Protein AF-A0AAN6GBG4-F1 (afdb_monomer_lite)

Organism: NCBI:txid155126

Secondary structure (DSSP, 8-state):
----------------------------HHHHTS-HHHHHHHHHHHH--PPPPPTTTTBTTB----PPPPPPPP-PPPHHHHHHHHHHHHH----PPP---S----------HHHHHHHHHHHTSPPP-----

InterPro domains:
  IPR019711 ATP synthase, F0 complex, subunit H [PF10775] (24-93)
  IPR019711 ATP synthase, F0 complex, subunit H [PTHR28207] (13-127)

Structure (mmCIF, N/CA/C/O backbone):
data_AF-A0AAN6GBG4-F1
#
_entry.id   AF-A0AAN6GBG4-F1
#
loop_
_atom_site.group_PDB
_atom_site.id
_atom_site.type_symbol
_atom_site.label_atom_id
_atom_site.label_alt_id
_atom_site.label_comp_id
_atom_site.label_asym_id
_atom_site.label_entity_id
_atom_site.label_seq_id
_atom_site.pdbx_PDB_ins_code
_atom_site.Cartn_x
_atom_site.Cartn_y
_atom_site.Cartn_z
_atom_site.occupancy
_atom_site.B_iso_or_equiv
_atom_site.auth_seq_id
_atom_site.auth_comp_id
_atom_site.auth_asym_id
_atom_site.auth_atom_id
_atom_site.pdbx_PDB_model_num
ATOM 1 N N . MET A 1 1 ? 49.342 12.529 -101.740 1.00 33.69 1 MET A N 1
ATOM 2 C CA . MET A 1 1 ? 49.576 11.796 -100.481 1.00 33.69 1 MET A CA 1
ATOM 3 C C . MET A 1 1 ? 50.101 12.805 -99.465 1.00 33.69 1 MET A C 1
ATOM 5 O O . MET A 1 1 ? 51.166 13.343 -99.708 1.00 33.69 1 MET A O 1
ATOM 9 N N . VAL A 1 2 ? 49.297 13.079 -98.422 1.00 36.81 2 VAL A N 1
ATOM 10 C CA . VAL A 1 2 ? 49.619 13.733 -97.124 1.00 36.81 2 VAL A CA 1
ATOM 11 C C . VAL A 1 2 ? 50.096 15.200 -97.212 1.00 36.81 2 VAL A C 1
ATOM 13 O O . VAL A 1 2 ? 51.216 15.470 -97.609 1.00 36.81 2 VAL A O 1
ATOM 16 N N . ALA A 1 3 ? 49.244 16.221 -97.073 1.00 35.25 3 ALA A N 1
ATOM 17 C CA . ALA A 1 3 ? 48.541 16.730 -95.881 1.00 35.25 3 ALA A CA 1
ATOM 18 C C . ALA A 1 3 ? 49.448 17.260 -94.746 1.00 35.25 3 ALA A C 1
ATOM 20 O O . ALA A 1 3 ? 50.205 16.511 -94.147 1.00 35.25 3 ALA A O 1
ATOM 21 N N . ALA A 1 4 ? 49.199 18.531 -94.402 1.00 41.94 4 ALA A N 1
ATOM 22 C CA . ALA A 1 4 ? 49.433 19.203 -93.120 1.00 41.94 4 ALA A CA 1
ATOM 23 C C . ALA A 1 4 ? 50.866 19.636 -92.744 1.00 41.94 4 ALA A C 1
ATOM 25 O O . ALA A 1 4 ? 51.718 18.832 -92.387 1.00 41.94 4 ALA A O 1
ATOM 26 N N . LEU A 1 5 ? 51.053 20.960 -92.661 1.00 47.47 5 LEU A N 1
ATOM 27 C CA . LEU A 1 5 ? 52.069 21.592 -91.820 1.00 47.47 5 LEU A CA 1
ATOM 28 C C . LEU A 1 5 ? 51.426 22.777 -91.065 1.00 47.47 5 LEU A C 1
ATOM 30 O O . LEU A 1 5 ? 51.111 23.807 -91.651 1.00 47.47 5 LEU A O 1
ATOM 34 N N . THR A 1 6 ? 51.104 22.515 -89.791 1.00 45.34 6 THR A N 1
ATOM 35 C CA . THR A 1 6 ? 51.320 23.318 -88.555 1.00 45.34 6 THR A CA 1
ATOM 36 C C . THR A 1 6 ? 51.715 24.802 -88.724 1.00 45.34 6 THR A C 1
ATOM 38 O O . THR A 1 6 ? 52.533 25.110 -89.573 1.00 45.34 6 THR A O 1
ATOM 41 N N . CYS A 1 7 ? 51.351 25.795 -87.907 1.00 32.94 7 CYS A N 1
ATOM 42 C CA . CYS A 1 7 ? 50.847 25.896 -86.536 1.00 32.94 7 CYS A CA 1
ATOM 43 C C . CYS A 1 7 ? 50.316 27.339 -86.338 1.00 32.94 7 CYS A C 1
ATOM 45 O O . CYS A 1 7 ? 50.692 28.247 -87.074 1.00 32.94 7 CYS A O 1
ATOM 47 N N . ALA A 1 8 ? 49.466 27.523 -85.328 1.00 49.41 8 ALA A N 1
ATOM 48 C CA . ALA A 1 8 ? 48.776 28.737 -84.885 1.00 49.41 8 ALA A CA 1
ATOM 49 C C . ALA A 1 8 ? 49.650 29.995 -84.680 1.00 49.41 8 ALA A C 1
ATOM 51 O O . ALA A 1 8 ? 50.850 29.875 -84.487 1.00 49.41 8 ALA A O 1
ATOM 52 N N . LEU A 1 9 ? 49.019 31.180 -84.570 1.00 43.03 9 LEU A N 1
ATOM 53 C CA . LEU A 1 9 ? 49.138 32.052 -83.383 1.00 43.03 9 LEU A CA 1
ATOM 54 C C . LEU A 1 9 ? 48.192 33.281 -83.438 1.00 43.03 9 LEU A C 1
ATOM 56 O O . LEU A 1 9 ? 48.121 33.966 -84.451 1.00 43.03 9 LEU A O 1
ATOM 60 N N . ARG A 1 10 ? 47.632 33.607 -82.255 1.00 41.94 10 ARG A N 1
ATOM 61 C CA . ARG A 1 10 ? 47.082 34.905 -81.779 1.00 41.94 10 ARG A CA 1
ATOM 62 C C . ARG A 1 10 ? 45.708 35.310 -82.340 1.00 41.94 10 ARG A C 1
ATOM 64 O O . ARG A 1 10 ? 45.534 35.468 -83.530 1.00 41.94 10 ARG A O 1
ATOM 71 N N . GLY A 1 11 ? 44.682 35.573 -81.542 1.00 47.03 11 GLY A N 1
ATOM 72 C CA . GLY A 1 11 ? 44.579 35.700 -80.097 1.00 47.03 11 GLY A CA 1
ATOM 73 C C . GLY A 1 11 ? 43.228 36.335 -79.769 1.00 47.03 11 GLY A C 1
ATOM 74 O O . GLY A 1 11 ? 42.803 37.268 -80.437 1.00 47.03 11 GLY A O 1
ATOM 75 N N . ALA A 1 12 ? 42.562 35.824 -78.742 1.00 50.81 12 ALA A N 1
ATOM 76 C CA . ALA A 1 12 ? 41.547 36.540 -77.981 1.00 50.81 12 ALA A CA 1
ATOM 77 C C . ALA A 1 12 ? 41.418 35.797 -76.653 1.00 50.81 12 ALA A C 1
ATOM 79 O O . ALA A 1 12 ? 40.693 34.809 -76.545 1.00 50.81 12 ALA A O 1
ATOM 80 N N . VAL A 1 13 ? 42.181 36.236 -75.650 1.00 56.22 13 VAL A N 1
ATOM 81 C CA . VAL A 1 13 ? 41.941 35.812 -74.272 1.00 56.22 13 VAL A CA 1
ATOM 82 C C . VAL A 1 13 ? 40.607 36.450 -73.881 1.00 56.22 13 VAL A C 1
ATOM 84 O O . VAL A 1 13 ? 40.504 37.645 -73.618 1.00 56.22 13 VAL A O 1
ATOM 87 N N . ARG A 1 14 ? 39.522 35.678 -73.957 1.00 50.94 14 ARG A N 1
ATOM 88 C CA . ARG A 1 14 ? 38.297 36.055 -73.262 1.00 50.94 14 ARG A CA 1
ATOM 89 C C . ARG A 1 14 ? 38.577 35.754 -71.801 1.00 50.94 14 ARG A C 1
ATOM 91 O O . ARG A 1 14 ? 38.647 34.591 -71.419 1.00 50.94 14 ARG A O 1
ATOM 98 N N . SER A 1 15 ? 38.798 36.801 -71.011 1.00 53.06 15 SER A N 1
ATOM 99 C CA . SER A 1 15 ? 38.723 36.703 -69.558 1.00 53.06 15 SER A CA 1
ATOM 100 C C . SER A 1 15 ? 37.282 36.337 -69.216 1.00 53.06 15 SER A C 1
ATOM 102 O O . SER A 1 15 ? 36.417 37.199 -69.067 1.00 53.06 15 SER A O 1
ATOM 104 N N . SER A 1 16 ? 36.983 35.040 -69.190 1.00 57.28 16 SER A N 1
ATOM 105 C CA . SER A 1 16 ? 35.824 34.545 -68.473 1.00 57.28 16 SER A CA 1
ATOM 106 C C . SER A 1 16 ? 36.151 34.750 -67.003 1.00 57.28 16 SER A C 1
ATOM 108 O O . SER A 1 16 ? 36.782 33.900 -66.373 1.00 57.28 16 SER A O 1
ATOM 110 N N . VAL A 1 17 ? 35.756 35.902 -66.460 1.00 58.25 17 VAL A N 1
ATOM 111 C CA . VAL A 1 17 ? 35.509 36.008 -65.027 1.00 58.25 17 VAL A CA 1
ATOM 112 C C . VAL A 1 17 ? 34.368 35.036 -64.770 1.00 58.25 17 VAL A C 1
ATOM 114 O O . VAL A 1 17 ? 33.193 35.378 -64.873 1.00 58.25 17 VAL A O 1
ATOM 117 N N . SER A 1 18 ? 34.723 33.778 -64.525 1.00 59.19 18 SER A N 1
ATOM 118 C CA . SER A 1 18 ? 33.856 32.841 -63.847 1.00 59.19 18 SER A CA 1
ATOM 119 C C . SER A 1 18 ? 33.606 33.501 -62.505 1.00 59.19 18 SER A C 1
ATOM 121 O O . SER A 1 18 ? 34.455 33.441 -61.616 1.00 59.19 18 SER A O 1
ATOM 123 N N . ALA A 1 19 ? 32.496 34.233 -62.388 1.00 60.69 19 ALA A N 1
ATOM 124 C CA . ALA A 1 19 ? 31.979 34.610 -61.093 1.00 60.69 19 ALA A CA 1
ATOM 125 C C . ALA A 1 19 ? 31.866 33.285 -60.350 1.00 60.69 19 ALA A C 1
ATOM 127 O O . ALA A 1 19 ? 31.036 32.445 -60.696 1.00 60.69 19 ALA A O 1
ATOM 128 N N . SER A 1 20 ? 32.799 33.049 -59.428 1.00 62.69 20 SER A N 1
ATOM 129 C CA . SER A 1 20 ? 32.723 31.958 -58.479 1.00 62.69 20 SER A CA 1
ATOM 130 C C . SER A 1 20 ? 31.409 32.192 -57.759 1.00 62.69 20 SER A C 1
ATOM 132 O O . SER A 1 20 ? 31.344 32.992 -56.824 1.00 62.69 20 SER A O 1
ATOM 134 N N . VAL A 1 21 ? 30.337 31.563 -58.240 1.00 64.25 21 VAL A N 1
ATOM 135 C CA . VAL A 1 21 ? 29.120 31.418 -57.467 1.00 64.25 21 VAL A CA 1
ATOM 136 C C . VAL A 1 21 ? 29.599 30.628 -56.270 1.00 64.25 21 VAL A C 1
ATOM 138 O O . VAL A 1 21 ? 29.856 29.432 -56.372 1.00 64.25 21 VAL A O 1
ATOM 141 N N . VAL A 1 22 ? 29.843 31.334 -55.166 1.00 65.88 22 VAL A N 1
ATOM 142 C CA . VAL A 1 22 ? 30.126 30.721 -53.879 1.00 65.88 22 VAL A CA 1
ATOM 143 C C . VAL A 1 22 ? 28.851 29.967 -53.547 1.00 65.88 22 VAL A C 1
ATOM 145 O O . VAL A 1 22 ? 27.908 30.518 -52.979 1.00 65.88 22 VAL A O 1
ATOM 148 N N . SER A 1 23 ? 28.783 28.716 -53.992 1.00 65.25 23 SER A N 1
ATOM 149 C CA . SER A 1 23 ? 27.791 27.761 -53.556 1.00 65.25 23 SER A CA 1
ATOM 150 C C . SER A 1 23 ? 28.033 27.623 -52.065 1.00 65.25 23 SER A C 1
ATOM 152 O O . SER A 1 23 ? 28.966 26.945 -51.636 1.00 65.25 23 SER A O 1
ATOM 154 N N . ARG A 1 24 ? 27.256 28.361 -51.269 1.00 66.88 24 ARG A N 1
ATOM 155 C CA . ARG A 1 24 ? 27.227 28.186 -49.823 1.00 66.88 24 ARG A CA 1
ATOM 156 C C . ARG A 1 24 ? 26.853 26.729 -49.608 1.00 66.88 24 ARG A C 1
ATOM 158 O O . ARG A 1 24 ? 25.705 26.357 -49.837 1.00 66.88 24 ARG A O 1
ATOM 165 N N . SER A 1 25 ? 27.830 25.902 -49.247 1.00 66.06 25 SER A N 1
ATOM 166 C CA . SER A 1 25 ? 27.561 24.536 -48.829 1.00 66.06 25 SER A CA 1
ATOM 167 C C . SER A 1 25 ? 26.637 24.651 -47.628 1.00 66.06 25 SER A C 1
ATOM 169 O O . SER A 1 25 ? 27.047 25.135 -46.573 1.00 66.06 25 SER A O 1
ATOM 171 N N . LEU A 1 26 ? 25.364 24.297 -47.800 1.00 67.25 26 LEU A N 1
ATOM 172 C CA . LEU A 1 26 ? 24.467 24.150 -46.665 1.00 67.25 26 LEU A CA 1
ATOM 173 C C . LEU A 1 26 ? 25.130 23.116 -45.756 1.00 67.25 26 LEU A C 1
ATOM 175 O O . LEU A 1 26 ? 25.514 22.044 -46.221 1.00 67.25 26 LEU A O 1
ATOM 179 N N . SER A 1 27 ? 25.367 23.485 -44.500 1.00 62.84 27 SER A N 1
ATOM 180 C CA . SER A 1 27 ? 26.085 22.648 -43.542 1.00 62.84 27 SER A CA 1
ATOM 181 C C . SER A 1 27 ? 25.199 21.458 -43.164 1.00 62.84 27 SER A C 1
ATOM 183 O O . SER A 1 27 ? 24.501 21.465 -42.156 1.00 62.84 27 SER A O 1
ATOM 185 N N . THR A 1 28 ? 25.158 20.445 -44.027 1.00 59.28 28 THR A N 1
ATOM 186 C CA . THR A 1 28 ? 24.409 19.196 -43.830 1.00 59.28 28 THR A CA 1
ATOM 187 C C . THR A 1 28 ? 25.209 18.172 -43.023 1.00 59.28 28 THR A C 1
ATOM 189 O O . THR A 1 28 ? 24.726 17.065 -42.782 1.00 59.28 28 THR A O 1
ATOM 192 N N . SER A 1 29 ? 26.408 18.534 -42.540 1.00 60.66 29 SER A N 1
ATOM 193 C CA . SER A 1 29 ? 27.276 17.633 -41.769 1.00 60.66 29 SER A CA 1
ATOM 194 C C . SER A 1 29 ? 26.612 17.130 -40.484 1.00 60.66 29 SER A C 1
ATOM 196 O O . SER A 1 29 ? 26.865 16.005 -40.067 1.00 60.66 29 SER A O 1
ATOM 198 N N . ALA A 1 30 ? 25.691 17.906 -39.901 1.00 59.56 30 ALA A N 1
ATOM 199 C CA . ALA A 1 30 ? 24.938 17.499 -38.716 1.00 59.56 30 ALA A CA 1
ATOM 200 C C . ALA A 1 30 ? 24.040 16.269 -38.955 1.00 59.56 30 ALA A C 1
ATOM 202 O O . ALA A 1 30 ? 23.740 15.547 -38.009 1.00 59.56 30 ALA A O 1
ATOM 203 N N . VAL A 1 31 ? 23.618 16.018 -40.202 1.00 62.31 31 VAL A N 1
ATOM 204 C CA . VAL A 1 31 ? 22.866 14.808 -40.578 1.00 62.31 31 VAL A CA 1
ATOM 205 C C . VAL A 1 31 ? 23.811 13.701 -41.055 1.00 62.31 31 VAL A C 1
ATOM 207 O O . VAL A 1 31 ? 23.552 12.535 -40.779 1.00 62.31 31 VAL A O 1
ATOM 210 N N . ALA A 1 32 ? 24.924 14.046 -41.712 1.00 63.19 32 ALA A N 1
ATOM 211 C CA . ALA A 1 32 ? 25.886 13.072 -42.240 1.00 63.19 32 ALA A CA 1
ATOM 212 C C . ALA A 1 32 ? 26.794 12.427 -41.170 1.00 63.19 32 ALA A C 1
ATOM 214 O O . ALA A 1 32 ? 27.247 11.306 -41.364 1.00 63.19 32 ALA A O 1
ATOM 215 N N . ASN A 1 33 ? 27.043 13.104 -40.042 1.00 64.88 33 ASN A N 1
ATOM 216 C CA . ASN A 1 33 ? 27.917 12.620 -38.961 1.00 64.88 33 ASN A CA 1
ATOM 217 C C . ASN A 1 33 ? 27.182 11.815 -37.876 1.00 64.88 33 ASN A C 1
ATOM 219 O O . ASN A 1 33 ? 27.741 11.563 -36.809 1.00 64.88 33 ASN A O 1
ATOM 223 N N . LYS A 1 34 ? 25.914 11.461 -38.097 1.00 75.06 34 LYS A N 1
ATOM 224 C CA . LYS A 1 34 ? 25.166 10.638 -37.148 1.00 75.06 34 LYS A CA 1
ATOM 225 C C . LYS A 1 34 ? 25.514 9.172 -37.359 1.00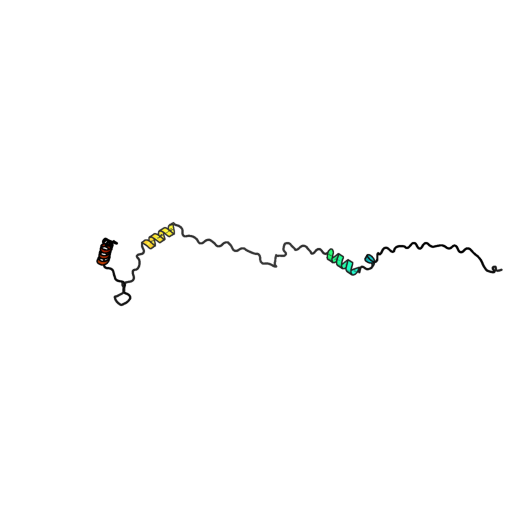 75.06 34 LYS A C 1
ATOM 227 O O . LYS A 1 34 ? 25.359 8.655 -38.463 1.00 75.06 34 LYS A O 1
ATOM 232 N N . ASP A 1 35 ? 25.950 8.508 -36.295 1.00 88.06 35 ASP A N 1
ATOM 233 C CA . ASP A 1 35 ? 26.131 7.061 -36.294 1.00 88.06 35 ASP A CA 1
ATOM 234 C C . ASP A 1 35 ? 24.766 6.381 -36.497 1.00 88.06 35 ASP A C 1
ATOM 236 O O . ASP A 1 35 ? 23.852 6.492 -35.674 1.00 88.06 35 ASP A O 1
ATOM 240 N N . PHE A 1 36 ? 24.620 5.694 -37.630 1.00 88.56 36 PHE A N 1
ATOM 241 C CA . PHE A 1 36 ? 23.380 5.027 -38.015 1.00 88.56 36 PHE A CA 1
ATOM 242 C C . PHE A 1 36 ? 22.968 3.942 -37.012 1.00 88.56 36 PHE A C 1
ATOM 244 O O . PHE A 1 36 ? 21.776 3.774 -36.752 1.00 88.56 36 PHE A O 1
ATOM 251 N N . VAL A 1 37 ? 23.935 3.238 -36.413 1.00 92.75 37 VAL A N 1
ATOM 252 C CA . VAL A 1 37 ? 23.665 2.187 -35.422 1.00 92.75 37 VAL A CA 1
ATOM 253 C C . VAL A 1 37 ? 23.094 2.808 -34.152 1.00 92.75 37 VAL 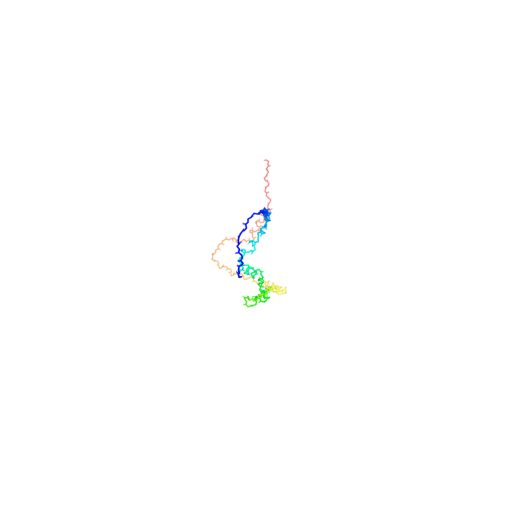A C 1
ATOM 255 O O . VAL A 1 37 ? 22.102 2.321 -33.608 1.00 92.75 37 VAL A O 1
ATOM 258 N N . GLN A 1 38 ? 23.667 3.932 -33.718 1.00 92.81 38 GLN A N 1
ATOM 259 C CA . GLN A 1 38 ? 23.188 4.671 -32.555 1.00 92.81 38 GLN A CA 1
ATOM 260 C C . GLN A 1 38 ? 21.765 5.205 -32.765 1.00 92.81 38 GLN A C 1
ATOM 262 O O . GLN A 1 38 ? 20.920 5.090 -31.879 1.00 92.81 38 GLN A O 1
ATOM 267 N N . GLU A 1 39 ? 21.476 5.775 -33.934 1.00 91.56 39 GLU A N 1
ATOM 268 C CA . GLU A 1 39 ? 20.145 6.303 -34.251 1.00 91.56 39 GLU A CA 1
ATOM 269 C C . GLU A 1 39 ? 19.090 5.192 -34.363 1.00 91.56 39 GLU A C 1
ATOM 271 O O . GLU A 1 39 ? 17.964 5.366 -33.890 1.00 91.56 39 GLU A O 1
ATOM 276 N N . LEU A 1 40 ? 19.443 4.036 -34.934 1.00 93.94 40 LEU A N 1
ATOM 277 C CA . LEU A 1 40 ? 18.568 2.862 -34.986 1.00 93.94 40 LEU A CA 1
ATOM 278 C C . LEU A 1 40 ? 18.265 2.341 -33.575 1.00 93.94 40 LEU A C 1
ATOM 280 O O . LEU A 1 40 ? 17.097 2.185 -33.226 1.00 93.94 40 LEU A O 1
ATOM 284 N N . TYR A 1 41 ? 19.289 2.195 -32.732 1.00 95.12 41 TYR A N 1
ATOM 285 C CA . TYR A 1 41 ? 19.131 1.786 -31.336 1.00 95.12 41 TYR A CA 1
ATOM 286 C C . TYR A 1 41 ? 18.239 2.750 -30.542 1.00 95.12 41 TYR A C 1
ATOM 288 O O . TYR A 1 41 ? 17.294 2.337 -29.870 1.00 95.12 41 TYR A O 1
ATOM 296 N N . LEU A 1 42 ? 18.481 4.060 -30.650 1.00 94.44 42 LEU A N 1
ATOM 297 C CA . LEU A 1 42 ? 17.666 5.065 -29.964 1.00 94.44 42 LEU A CA 1
ATOM 298 C C . LEU A 1 42 ? 16.219 5.084 -30.466 1.00 94.44 42 LEU A C 1
ATOM 300 O O . LEU A 1 42 ? 15.310 5.358 -29.681 1.00 94.44 42 LEU A O 1
ATOM 304 N N . ARG A 1 43 ? 15.985 4.808 -31.753 1.00 94.06 43 ARG A N 1
ATOM 305 C CA . ARG A 1 43 ? 14.632 4.659 -32.305 1.00 94.06 43 ARG A CA 1
ATOM 306 C C . ARG A 1 43 ? 13.929 3.440 -31.731 1.00 94.06 43 ARG A C 1
ATOM 308 O O . ARG A 1 43 ? 12.782 3.575 -31.318 1.00 94.06 43 ARG A O 1
ATOM 315 N N . GLU A 1 44 ? 14.606 2.299 -31.663 1.00 93.38 44 GLU A N 1
ATOM 316 C CA . GLU A 1 44 ? 14.047 1.074 -31.090 1.00 93.38 44 GLU A CA 1
ATOM 317 C C . GLU A 1 44 ? 13.711 1.261 -29.610 1.00 93.38 44 GLU A C 1
ATOM 319 O O . GLU A 1 44 ? 12.568 1.025 -29.223 1.00 93.38 44 GLU A O 1
ATOM 324 N N . LEU A 1 45 ? 14.631 1.817 -28.813 1.00 93.62 45 LEU A N 1
ATOM 325 C CA . LEU A 1 45 ? 14.389 2.128 -27.401 1.00 93.62 45 LEU A CA 1
ATOM 326 C C . LEU A 1 45 ? 13.199 3.070 -27.189 1.00 93.62 45 LEU A C 1
ATOM 328 O O . LEU A 1 45 ? 12.378 2.839 -26.306 1.00 93.62 45 LEU A O 1
ATOM 332 N N . LYS A 1 46 ? 13.097 4.141 -27.985 1.00 93.56 46 LYS A N 1
ATOM 333 C CA . LYS A 1 46 ? 11.985 5.102 -27.882 1.00 93.56 46 LYS A CA 1
ATOM 334 C C . LYS A 1 46 ? 10.661 4.506 -28.356 1.00 93.56 46 LYS A C 1
ATOM 336 O O . LYS A 1 46 ? 9.612 4.882 -27.843 1.00 93.56 46 LYS A O 1
ATOM 341 N N . SER A 1 47 ? 10.705 3.609 -29.339 1.00 93.75 47 SER A N 1
ATOM 342 C CA . SER A 1 47 ? 9.528 2.892 -29.839 1.00 93.75 47 SER A CA 1
ATOM 343 C C . SER A 1 47 ? 9.101 1.739 -28.932 1.00 93.75 47 SER A C 1
ATOM 345 O O . SER A 1 47 ? 7.975 1.256 -29.048 1.00 93.75 47 SER A O 1
ATOM 347 N N . TYR A 1 48 ? 9.982 1.298 -28.030 1.00 93.81 48 TYR A N 1
ATOM 348 C CA . TYR A 1 48 ? 9.706 0.174 -27.160 1.00 93.81 48 TYR A CA 1
ATOM 349 C C . TYR A 1 48 ? 8.611 0.537 -26.161 1.00 93.81 48 TYR A C 1
ATOM 351 O O . TYR A 1 48 ? 8.805 1.288 -25.202 1.00 93.81 48 TYR A O 1
ATOM 359 N N . LYS A 1 49 ? 7.433 -0.044 -26.372 1.00 90.19 49 LYS A N 1
ATOM 360 C CA . LYS A 1 49 ? 6.357 -0.035 -25.395 1.00 90.19 49 LYS A CA 1
ATOM 361 C C . LYS A 1 49 ? 6.435 -1.333 -24.606 1.00 90.19 49 LYS A C 1
ATOM 363 O O . LYS A 1 49 ? 6.223 -2.406 -25.165 1.00 90.19 49 LYS A O 1
ATOM 368 N N . ALA A 1 50 ? 6.727 -1.228 -23.310 1.00 86.06 50 ALA A N 1
ATOM 369 C CA . ALA A 1 50 ? 6.680 -2.386 -22.427 1.00 86.06 50 ALA A CA 1
ATOM 370 C C . ALA A 1 50 ? 5.298 -3.063 -22.524 1.00 86.06 50 ALA A C 1
ATOM 372 O O . ALA A 1 50 ? 4.286 -2.348 -22.582 1.00 86.06 50 ALA A O 1
ATOM 373 N N . PRO A 1 51 ? 5.242 -4.408 -22.542 1.00 82.75 51 PRO A N 1
ATOM 374 C CA . PRO A 1 51 ? 3.975 -5.122 -22.566 1.00 82.75 51 PRO A CA 1
ATOM 375 C C . PRO A 1 51 ? 3.130 -4.693 -21.367 1.00 82.75 51 PRO A C 1
ATOM 377 O O . PRO A 1 51 ? 3.651 -4.476 -20.267 1.00 82.75 51 PRO A O 1
ATOM 380 N N . ALA A 1 52 ? 1.825 -4.527 -21.591 1.00 82.12 52 ALA A N 1
ATOM 381 C CA . ALA A 1 52 ? 0.905 -4.177 -20.521 1.00 82.12 52 ALA A CA 1
ATOM 382 C C . ALA A 1 52 ? 1.034 -5.212 -19.398 1.00 82.12 52 ALA A C 1
ATOM 384 O O . ALA A 1 52 ? 1.033 -6.418 -19.657 1.00 82.12 52 ALA A O 1
ATOM 385 N N . LYS A 1 53 ? 1.167 -4.741 -18.152 1.00 79.81 53 LYS A N 1
ATOM 386 C CA . LYS A 1 53 ? 1.114 -5.637 -16.996 1.00 79.81 53 LYS A CA 1
ATOM 387 C C . LYS A 1 53 ? -0.208 -6.395 -17.066 1.00 79.81 53 LYS A C 1
ATOM 389 O O . LYS A 1 53 ? -1.263 -5.767 -17.132 1.00 79.81 53 LYS A O 1
ATOM 394 N N . ALA A 1 54 ? -0.128 -7.723 -17.071 1.00 82.88 54 ALA A N 1
ATOM 395 C CA . ALA A 1 54 ? -1.308 -8.565 -16.973 1.00 82.88 54 ALA A CA 1
ATOM 396 C C . ALA A 1 54 ? -2.094 -8.158 -15.720 1.00 82.88 54 ALA A C 1
ATOM 398 O O . ALA A 1 54 ? -1.492 -7.943 -14.664 1.00 82.88 54 ALA A O 1
ATOM 399 N N . ALA A 1 55 ? -3.418 -8.035 -15.845 1.00 74.81 55 ALA A N 1
ATOM 400 C CA . ALA A 1 55 ? -4.287 -7.682 -14.722 1.00 74.81 55 ALA A CA 1
ATOM 401 C C . ALA A 1 55 ? -4.064 -8.631 -13.529 1.00 74.81 55 ALA A C 1
ATOM 403 O O . ALA A 1 55 ? -4.042 -8.195 -12.381 1.00 74.81 55 ALA A O 1
ATOM 404 N N . ASP A 1 56 ? -3.734 -9.888 -13.827 1.00 76.44 56 ASP A N 1
ATOM 405 C CA . ASP A 1 56 ? -3.524 -10.966 -12.864 1.00 76.44 56 ASP A CA 1
ATOM 406 C C . ASP A 1 56 ? -2.062 -11.134 -12.422 1.00 76.44 56 ASP A C 1
ATOM 408 O O . ASP A 1 56 ? -1.696 -12.167 -11.873 1.00 76.44 56 ASP A O 1
ATOM 412 N N . ALA A 1 57 ? -1.192 -10.133 -12.613 1.00 77.06 57 ALA A N 1
ATOM 413 C CA . ALA A 1 57 ? 0.219 -10.218 -12.198 1.00 77.06 57 ALA A CA 1
ATOM 414 C C . ALA A 1 57 ? 0.421 -10.474 -10.684 1.00 77.06 57 ALA A C 1
ATOM 416 O O . ALA A 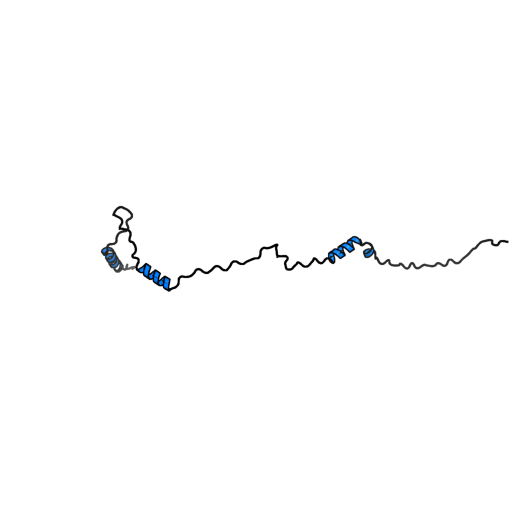1 57 ? 1.525 -10.793 -10.249 1.00 77.06 57 ALA A O 1
ATOM 417 N N . HIS A 1 58 ? -0.634 -10.316 -9.884 1.00 75.75 58 HIS A N 1
ATOM 418 C CA . HIS A 1 58 ? -0.666 -10.579 -8.449 1.00 75.75 58 HIS A CA 1
ATOM 419 C C . HIS A 1 58 ? -1.044 -12.034 -8.105 1.00 75.75 58 HIS A C 1
ATOM 421 O O . HIS A 1 58 ? -0.705 -12.509 -7.019 1.00 75.75 58 HIS A O 1
ATOM 427 N N . VAL A 1 59 ? -1.683 -12.760 -9.029 1.00 77.50 59 VAL A N 1
ATOM 428 C CA . VAL A 1 59 ? -2.129 -14.143 -8.829 1.00 77.50 59 VAL A CA 1
ATOM 429 C C . VAL A 1 59 ? -0.907 -15.064 -8.797 1.00 77.50 59 VAL A C 1
ATOM 431 O O . VAL A 1 59 ? -0.143 -15.160 -9.754 1.00 77.50 59 VAL A O 1
ATOM 434 N N . GLY A 1 60 ? -0.682 -15.720 -7.658 1.00 76.56 60 GLY A N 1
ATOM 435 C CA . GLY A 1 60 ? 0.431 -16.653 -7.448 1.00 76.56 60 GLY A CA 1
ATOM 436 C C . GLY A 1 60 ? 1.687 -16.038 -6.821 1.00 76.56 60 GLY A C 1
ATOM 437 O O . GLY A 1 60 ? 2.420 -16.764 -6.148 1.00 76.56 60 GLY A O 1
ATOM 438 N N . GLN A 1 61 ? 1.902 -14.723 -6.948 1.00 81.81 61 GLN A N 1
ATOM 439 C CA . GLN A 1 61 ? 2.995 -14.024 -6.250 1.00 81.81 61 GLN A CA 1
ATOM 440 C C . GLN A 1 61 ? 2.617 -13.605 -4.828 1.00 81.81 61 GLN A C 1
ATOM 442 O O . GLN A 1 61 ? 3.460 -13.638 -3.933 1.00 81.81 61 GLN A O 1
ATOM 447 N N . VAL A 1 62 ? 1.353 -13.236 -4.609 1.00 87.19 62 VAL A N 1
ATOM 448 C CA . VAL A 1 62 ? 0.842 -12.801 -3.304 1.00 87.19 62 VAL A CA 1
ATOM 449 C C . VAL A 1 62 ? -0.250 -13.771 -2.849 1.00 87.19 62 VAL A C 1
ATOM 451 O O . VAL A 1 62 ? -0.935 -14.385 -3.665 1.00 87.19 62 VAL A O 1
ATOM 454 N N . ARG A 1 63 ? -0.356 -13.999 -1.537 1.00 85.38 63 ARG A N 1
ATOM 455 C CA . ARG A 1 63 ? -1.472 -14.751 -0.947 1.00 85.38 63 ARG A CA 1
ATOM 456 C C . ARG A 1 63 ? -2.708 -13.857 -0.889 1.00 85.38 63 ARG A 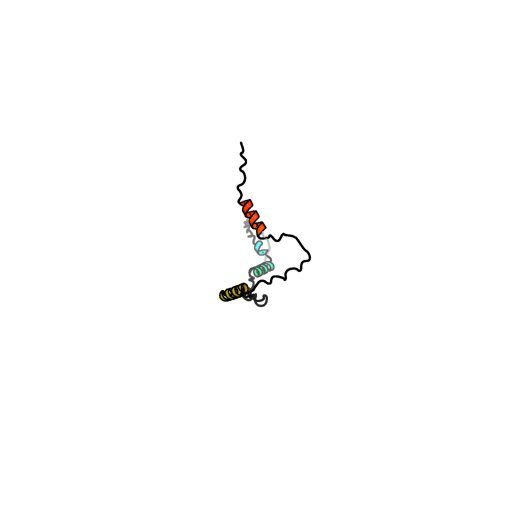C 1
ATOM 458 O O . ARG A 1 63 ? -2.581 -12.678 -0.567 1.00 85.38 63 ARG A O 1
ATOM 465 N N . ASP A 1 64 ? -3.877 -14.428 -1.152 1.00 86.25 64 ASP A N 1
ATOM 466 C CA . ASP A 1 64 ? -5.134 -13.687 -1.088 1.00 86.25 64 ASP A CA 1
ATOM 467 C C . ASP A 1 64 ? -5.380 -13.172 0.331 1.00 86.25 64 ASP A C 1
ATOM 469 O O . ASP A 1 64 ? -5.289 -13.909 1.319 1.00 86.25 64 ASP A O 1
ATOM 473 N N . PHE A 1 65 ? -5.648 -11.872 0.439 1.00 86.38 65 PHE A N 1
ATOM 474 C CA . PHE A 1 65 ? -5.888 -11.243 1.726 1.00 86.38 65 PHE A CA 1
ATOM 475 C C . PHE A 1 65 ? -7.333 -11.486 2.160 1.00 86.38 65 PHE A C 1
ATOM 477 O O . PHE A 1 65 ? -8.269 -10.900 1.616 1.00 86.38 65 PHE A O 1
ATOM 484 N N . HIS A 1 66 ? -7.506 -12.314 3.186 1.00 87.62 66 HIS A N 1
ATOM 485 C CA . HIS A 1 66 ? -8.775 -12.460 3.885 1.00 87.62 66 HIS A CA 1
ATOM 486 C C . HIS A 1 66 ? -8.739 -11.637 5.168 1.00 87.62 66 HIS A C 1
ATOM 488 O O . HIS A 1 66 ? -7.977 -11.935 6.089 1.00 87.62 66 HIS A O 1
ATOM 494 N N . ALA A 1 67 ? -9.576 -10.601 5.232 1.00 87.19 67 ALA A N 1
ATOM 495 C CA . ALA A 1 67 ? -9.794 -9.889 6.480 1.00 87.19 67 ALA A CA 1
ATOM 496 C C . ALA A 1 67 ? -10.402 -10.866 7.506 1.00 87.19 67 ALA A C 1
ATOM 498 O O . ALA A 1 67 ? -11.380 -11.549 7.179 1.00 87.19 67 ALA A O 1
ATOM 499 N N . PRO A 1 68 ? -9.846 -10.967 8.727 1.00 88.44 68 PRO A N 1
ATOM 500 C CA . PRO A 1 68 ? -10.431 -11.806 9.760 1.00 88.44 68 PRO A CA 1
ATOM 501 C C . PRO A 1 68 ? -11.840 -11.305 10.086 1.00 88.44 68 PRO A C 1
ATOM 503 O O . PRO A 1 68 ? -12.096 -10.099 10.110 1.00 88.44 68 PRO A O 1
ATOM 506 N N . SER A 1 69 ? -12.765 -12.235 10.330 1.00 83.81 69 SER A N 1
ATOM 507 C CA . SER A 1 69 ? -14.130 -11.892 10.729 1.00 83.81 69 SER A CA 1
ATOM 508 C C . SER A 1 69 ? -14.104 -11.007 11.973 1.00 83.81 69 SER A C 1
ATOM 510 O O . SER A 1 69 ? -13.352 -11.289 12.910 1.00 83.81 69 SER A O 1
ATOM 512 N N . ALA A 1 70 ? -14.942 -9.968 11.992 1.00 82.56 70 ALA A N 1
ATOM 513 C CA . ALA A 1 70 ? -15.048 -9.075 13.137 1.00 82.56 70 ALA A CA 1
ATOM 514 C C . ALA A 1 70 ? -15.288 -9.881 14.431 1.00 82.56 70 ALA A C 1
ATOM 516 O O . ALA A 1 70 ? -16.100 -10.815 14.423 1.00 82.56 70 ALA A O 1
ATOM 517 N N . PRO A 1 71 ? -14.585 -9.558 15.532 1.00 84.44 71 PRO A N 1
ATOM 518 C CA . PRO A 1 71 ? -14.714 -10.296 16.778 1.00 84.44 71 PRO A CA 1
ATOM 519 C C . PRO A 1 71 ? -16.155 -10.216 17.276 1.00 84.44 71 PRO A C 1
ATOM 521 O O . PRO A 1 71 ? -16.776 -9.149 17.274 1.00 84.44 71 PRO A O 1
ATOM 524 N N . LYS A 1 72 ? -16.705 -11.356 17.703 1.00 80.81 72 LYS A N 1
ATOM 525 C CA . LYS A 1 72 ? -18.046 -11.379 18.279 1.00 80.81 72 LYS A CA 1
ATOM 526 C C . LYS A 1 72 ? -18.019 -10.610 19.597 1.00 80.81 72 LYS A C 1
ATOM 528 O O . LYS A 1 72 ? -17.216 -10.921 20.474 1.00 80.81 72 LYS A O 1
ATOM 533 N N . ALA A 1 73 ? -18.889 -9.608 19.712 1.00 78.75 73 ALA A N 1
ATOM 534 C CA . ALA A 1 73 ? -19.052 -8.861 20.949 1.00 78.75 73 ALA A CA 1
ATOM 535 C C . ALA A 1 73 ? -19.375 -9.833 22.099 1.00 78.75 73 ALA A C 1
ATOM 537 O O . ALA A 1 73 ? -20.154 -10.774 21.888 1.00 78.75 73 ALA A O 1
ATOM 538 N N . PRO A 1 74 ? -18.782 -9.637 23.288 1.00 79.31 74 PRO A N 1
ATOM 539 C CA . PRO A 1 74 ? -19.092 -10.463 24.443 1.00 79.31 74 PRO A CA 1
ATOM 540 C C . PRO A 1 74 ? -20.593 -10.381 24.734 1.00 79.31 74 PRO A C 1
ATOM 542 O O . PRO A 1 74 ? -21.197 -9.309 24.671 1.00 79.31 74 PRO A O 1
ATOM 545 N N . VAL A 1 75 ? -21.202 -11.534 25.005 1.00 78.50 75 VAL A N 1
ATOM 546 C CA . VAL A 1 75 ? -22.622 -11.617 25.346 1.00 78.50 75 VAL A CA 1
ATOM 547 C C . VAL A 1 75 ? -22.796 -10.973 26.717 1.00 78.50 75 VAL A C 1
ATOM 549 O O . VAL A 1 75 ? -22.357 -11.528 27.721 1.00 78.50 75 VAL A O 1
ATOM 552 N N . ALA A 1 76 ? -23.400 -9.786 26.754 1.00 75.75 76 ALA A N 1
ATOM 553 C CA . ALA A 1 76 ? -23.849 -9.200 28.007 1.00 75.75 76 ALA A CA 1
ATOM 554 C C . ALA A 1 76 ? -24.928 -10.115 28.620 1.00 75.75 76 ALA A C 1
ATOM 556 O O . ALA A 1 76 ? -25.791 -10.599 27.877 1.00 75.75 76 ALA A O 1
ATOM 557 N N . PRO A 1 77 ? -24.888 -10.387 29.936 1.00 79.44 77 PRO A N 1
ATOM 558 C CA . PRO A 1 77 ? -25.888 -11.231 30.578 1.00 79.44 77 PRO A CA 1
ATOM 559 C C . PRO A 1 77 ? -27.282 -10.615 30.420 1.00 79.44 77 PRO A C 1
ATOM 561 O O . PRO A 1 77 ? -27.467 -9.405 30.566 1.00 79.44 77 PRO A O 1
ATOM 564 N N . ALA A 1 78 ? -28.268 -11.455 30.102 1.00 80.56 78 ALA A N 1
ATOM 565 C CA . ALA A 1 78 ? -29.660 -11.034 30.013 1.00 80.56 78 ALA A CA 1
ATOM 566 C C . ALA A 1 78 ? -30.157 -10.554 31.386 1.00 80.56 78 ALA A C 1
ATOM 568 O O . ALA A 1 78 ? -29.776 -11.099 32.421 1.00 80.56 78 ALA A O 1
ATOM 569 N N . SER A 1 79 ? -31.048 -9.562 31.405 1.00 78.56 79 SER A N 1
ATOM 570 C CA . SER A 1 79 ? -31.517 -8.927 32.646 1.00 78.56 79 SER A CA 1
ATOM 571 C C . SER A 1 79 ? -32.156 -9.907 33.641 1.00 78.56 79 SER A C 1
ATOM 573 O O . SER A 1 79 ? -32.064 -9.684 34.841 1.00 78.56 79 SER A O 1
ATOM 575 N N . ALA A 1 80 ? -32.742 -11.009 33.160 1.00 78.06 80 ALA A N 1
ATOM 576 C CA . ALA A 1 80 ? -33.323 -12.053 34.007 1.00 78.06 80 ALA A CA 1
ATOM 577 C C . ALA A 1 80 ? -32.267 -12.873 34.777 1.00 78.06 80 ALA A C 1
ATOM 579 O O . ALA A 1 80 ? -32.471 -13.191 35.947 1.00 78.06 80 ALA A O 1
ATOM 580 N N . GLU 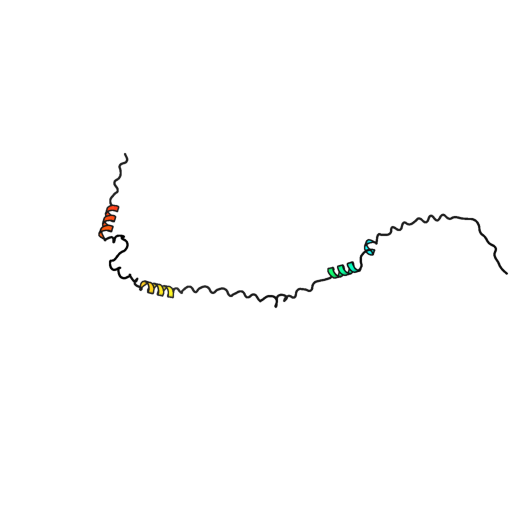A 1 81 ? -31.121 -13.164 34.152 1.00 84.06 81 GLU A N 1
ATOM 581 C CA . GLU A 1 81 ? -30.012 -13.885 34.795 1.00 84.06 81 GLU A CA 1
ATOM 582 C C . GLU A 1 81 ? -29.381 -13.038 35.904 1.00 84.06 81 GLU A C 1
ATOM 584 O O . GLU A 1 81 ? -29.054 -13.545 36.974 1.00 84.06 81 GLU A O 1
ATOM 589 N N . LEU A 1 82 ? -29.282 -11.722 35.685 1.00 88.12 82 LEU A N 1
ATOM 590 C CA . LEU A 1 82 ? -28.795 -10.790 36.701 1.00 88.12 82 LEU A CA 1
ATOM 591 C C . LEU A 1 82 ? -29.719 -10.733 37.919 1.00 88.12 82 LEU A C 1
ATOM 593 O O . LEU A 1 82 ? -29.229 -10.741 39.045 1.00 88.12 82 LEU A O 1
ATOM 597 N N . SER A 1 83 ? -31.040 -10.722 37.719 1.00 87.38 83 SER A N 1
ATOM 598 C CA . SER A 1 83 ? -31.995 -10.762 38.834 1.00 87.38 83 SER A CA 1
ATOM 599 C C . SER A 1 83 ? -31.832 -12.031 39.671 1.00 87.38 83 SER A C 1
ATOM 601 O O . SER A 1 83 ? -31.714 -11.943 40.889 1.00 87.38 83 SER A O 1
ATOM 603 N N . SER A 1 84 ? -31.719 -13.196 39.025 1.00 87.12 84 SER A N 1
ATOM 604 C CA . SER A 1 84 ? -31.509 -14.461 39.738 1.00 87.12 84 SER A CA 1
ATOM 605 C C . SER A 1 84 ? -30.184 -14.494 40.508 1.00 87.12 84 SER A C 1
ATOM 607 O O . SER A 1 84 ? -30.126 -15.071 41.593 1.00 87.12 84 SER A O 1
ATOM 609 N N . GLN A 1 85 ? -29.120 -13.900 39.961 1.00 88.69 85 GLN A N 1
ATOM 610 C CA . GLN A 1 85 ? -27.818 -13.819 40.630 1.00 88.69 85 GLN A CA 1
ATOM 611 C C . GLN A 1 85 ? -27.850 -12.874 41.837 1.00 88.69 85 GLN A C 1
ATOM 613 O O . GLN A 1 85 ? -27.251 -13.188 42.863 1.00 88.69 85 GLN A O 1
ATOM 618 N N . LEU A 1 86 ? -28.585 -11.758 41.757 1.00 89.88 86 LEU A N 1
ATOM 619 C CA . LEU A 1 86 ? -28.772 -10.857 42.898 1.00 89.88 86 LEU A CA 1
ATOM 620 C C . LEU A 1 86 ? -29.597 -11.502 44.014 1.00 89.88 86 LEU A C 1
ATOM 622 O O . LEU A 1 86 ? -29.243 -11.363 45.181 1.00 89.88 86 LEU A O 1
ATOM 626 N N . ASP A 1 87 ? -30.644 -12.252 43.671 1.00 90.69 87 ASP A N 1
ATOM 627 C CA . ASP A 1 87 ? -31.437 -12.985 44.661 1.00 90.69 87 ASP A CA 1
ATOM 628 C C . ASP A 1 87 ? -30.634 -14.103 45.336 1.00 90.69 87 ASP A C 1
ATOM 630 O O . ASP A 1 87 ? -30.861 -14.403 46.507 1.00 90.69 87 ASP A O 1
ATOM 634 N N . ALA A 1 88 ? -29.721 -14.749 44.604 1.00 91.00 88 ALA A N 1
ATOM 635 C CA . ALA A 1 88 ? -28.815 -15.749 45.159 1.00 91.00 88 ALA A CA 1
ATOM 636 C C . ALA A 1 88 ? -27.799 -15.105 46.113 1.00 91.00 88 ALA A C 1
ATOM 638 O O . ALA A 1 88 ? -27.655 -15.577 47.237 1.00 91.00 88 ALA A O 1
ATOM 639 N N . TYR A 1 89 ? -27.182 -13.989 45.710 1.00 89.06 89 TYR A N 1
ATOM 640 C CA . TYR A 1 89 ? -26.248 -13.240 46.552 1.00 89.06 89 TYR A CA 1
ATOM 641 C C . TYR A 1 89 ? -26.916 -12.697 47.821 1.00 89.06 89 TYR A C 1
ATOM 643 O O . TYR A 1 89 ? -26.346 -12.752 48.901 1.00 89.06 89 TYR A O 1
ATOM 651 N N . ALA A 1 90 ? -28.162 -12.229 47.720 1.00 88.12 90 ALA A N 1
ATOM 652 C CA . ALA A 1 90 ? -28.914 -11.747 48.877 1.00 88.12 90 ALA A CA 1
ATOM 653 C C . ALA A 1 90 ? -29.266 -12.855 49.889 1.00 88.12 90 ALA A C 1
ATOM 655 O O . ALA A 1 90 ? -29.533 -12.553 51.050 1.00 88.12 90 ALA A O 1
ATOM 656 N N . LYS A 1 91 ? -29.307 -14.122 49.457 1.00 88.56 91 LYS A N 1
ATOM 657 C CA . LYS A 1 91 ? -29.579 -15.289 50.317 1.00 88.56 91 LYS A CA 1
ATOM 658 C C . LYS A 1 91 ? -28.311 -15.924 50.875 1.00 88.56 91 LYS A C 1
ATOM 660 O O . LYS A 1 91 ? -28.406 -16.773 51.757 1.00 88.56 91 LYS A O 1
ATOM 665 N N . GLU A 1 92 ? -27.156 -15.565 50.335 1.00 87.75 92 GLU A N 1
ATOM 666 C CA . GLU A 1 92 ? -25.876 -16.051 50.817 1.00 87.75 92 GLU A CA 1
ATOM 667 C C . GLU A 1 92 ? -25.523 -15.286 52.096 1.00 87.75 92 GLU A C 1
ATOM 669 O O . GLU A 1 92 ? -25.224 -14.092 52.071 1.00 87.75 92 GLU A O 1
ATOM 674 N N . GLU A 1 93 ? -25.620 -15.958 53.245 1.00 80.62 93 GLU A N 1
ATOM 675 C CA . GLU A 1 93 ? -25.137 -15.380 54.496 1.00 80.62 93 GLU A CA 1
ATOM 676 C C . GLU A 1 93 ? -23.603 -15.308 54.457 1.00 80.62 93 GLU A C 1
ATOM 678 O O . GLU A 1 93 ? -22.951 -16.301 54.117 1.00 80.62 93 GLU A O 1
ATOM 683 N N . PRO A 1 94 ? -23.000 -14.156 54.799 1.00 77.56 94 PRO A N 1
ATOM 684 C CA . PRO A 1 94 ? -21.554 -14.027 54.827 1.00 77.56 94 PRO A CA 1
ATOM 685 C C . PRO A 1 94 ? -20.969 -14.984 55.868 1.00 77.56 94 PRO A C 1
ATOM 687 O O . PRO A 1 94 ? -21.336 -14.943 57.045 1.00 77.56 94 PRO A O 1
ATOM 690 N N . GLU A 1 95 ? -20.029 -15.827 55.438 1.00 74.06 95 GLU A N 1
ATOM 691 C CA . GLU A 1 95 ? -19.255 -16.663 56.348 1.00 74.06 95 GLU A CA 1
ATOM 692 C C . GLU A 1 95 ? -18.390 -15.753 57.234 1.00 74.06 95 GLU A C 1
ATOM 694 O O . GLU A 1 95 ? -17.337 -15.252 56.834 1.00 74.06 95 GLU A O 1
ATOM 699 N N . PHE A 1 96 ? -18.847 -15.511 58.461 1.00 66.75 96 PHE A N 1
ATOM 700 C CA . PHE A 1 96 ? -17.994 -14.945 59.490 1.00 66.75 96 PHE A CA 1
ATOM 701 C C . PHE A 1 96 ? -17.015 -16.028 59.930 1.00 66.75 96 PHE A C 1
ATOM 703 O O . PHE A 1 96 ? -17.421 -17.061 60.466 1.00 66.75 96 PHE A O 1
ATOM 710 N N . ALA A 1 97 ? -15.721 -15.777 59.717 1.00 68.69 97 ALA A N 1
ATOM 711 C CA . ALA A 1 97 ? -14.658 -16.606 60.266 1.00 68.69 97 ALA A CA 1
ATOM 712 C C . ALA A 1 97 ? -14.940 -16.890 61.755 1.00 68.69 97 ALA A C 1
ATOM 714 O O . ALA A 1 97 ? -15.346 -15.967 62.477 1.00 68.69 97 ALA A O 1
ATOM 715 N N . PRO A 1 98 ? -14.740 -18.134 62.240 1.00 55.97 98 PRO A N 1
ATOM 716 C CA . PRO A 1 98 ? -14.933 -18.440 63.648 1.00 55.97 98 PRO A CA 1
ATOM 717 C C . PRO A 1 98 ? -14.091 -17.463 64.462 1.00 55.97 98 PRO A C 1
ATOM 719 O O . PRO A 1 98 ? -12.901 -17.290 64.183 1.00 55.97 98 PRO A O 1
ATOM 722 N N . ALA A 1 99 ? -14.741 -16.794 65.422 1.00 54.28 99 ALA A N 1
ATOM 723 C CA . ALA A 1 99 ? -14.123 -15.788 66.274 1.00 54.28 99 ALA A CA 1
ATOM 724 C C . ALA A 1 99 ? -12.717 -16.256 66.683 1.00 54.28 99 ALA A C 1
ATOM 726 O O . ALA A 1 99 ? -12.593 -17.390 67.166 1.00 54.28 99 ALA A O 1
ATOM 727 N N . PRO A 1 100 ? -11.662 -15.444 66.469 1.00 45.50 100 PRO A N 1
ATOM 728 C CA . PRO A 1 100 ? -10.311 -15.870 66.778 1.00 45.50 100 PRO A CA 1
ATOM 729 C C . PRO A 1 100 ? -10.288 -16.261 68.249 1.00 45.50 100 PRO A C 1
ATOM 731 O O . PRO A 1 100 ? -10.565 -15.438 69.128 1.00 45.50 100 PRO A O 1
ATOM 734 N N . SER A 1 101 ? -9.999 -17.539 68.520 1.00 42.56 101 SER A N 1
ATOM 735 C CA . SER A 1 101 ? -9.720 -17.986 69.875 1.00 42.56 101 SER A CA 1
ATOM 736 C C . SER A 1 101 ? -8.674 -17.033 70.426 1.00 42.56 101 SER A C 1
ATOM 738 O O . SER A 1 101 ? -7.614 -16.868 69.824 1.00 42.56 101 SER A O 1
ATOM 740 N N . LYS A 1 102 ? -9.033 -16.365 71.516 1.00 48.00 102 LYS A N 1
ATOM 741 C CA . LYS A 1 102 ? -8.271 -15.358 72.245 1.00 48.00 102 LYS A CA 1
ATOM 742 C C . LYS A 1 102 ? -6.780 -15.721 72.353 1.00 48.00 102 LYS A C 1
ATOM 744 O O . LYS A 1 102 ? -6.362 -16.327 73.332 1.00 48.00 102 LYS A O 1
ATOM 749 N N . ALA A 1 103 ? -5.993 -15.324 71.357 1.00 43.78 103 ALA A N 1
ATOM 750 C CA . ALA A 1 103 ? -4.537 -15.324 71.360 1.00 43.78 103 ALA A CA 1
ATOM 751 C C . ALA A 1 103 ? -4.027 -14.434 70.209 1.00 43.78 103 ALA A C 1
ATOM 753 O O . ALA A 1 103 ? -3.886 -14.877 69.077 1.00 43.78 103 ALA A O 1
ATOM 754 N N . ALA A 1 104 ? -3.759 -13.174 70.569 1.00 43.50 104 ALA A N 1
ATOM 755 C CA . ALA A 1 104 ? -2.849 -12.217 69.933 1.00 43.50 104 ALA A CA 1
ATOM 756 C C . ALA A 1 104 ? -3.067 -11.826 68.450 1.00 43.50 104 ALA A C 1
ATOM 758 O O . ALA A 1 104 ? -2.603 -12.513 67.550 1.00 43.50 104 ALA A O 1
ATOM 759 N N . SER A 1 105 ? -3.611 -10.620 68.209 1.00 35.44 105 SER A N 1
ATOM 760 C CA . SER A 1 105 ? -2.858 -9.491 67.613 1.00 35.44 105 SER A CA 1
ATOM 761 C C . SER A 1 105 ? -3.739 -8.237 67.415 1.00 35.44 105 SER A C 1
ATOM 763 O O . SER A 1 105 ? -4.880 -8.343 66.978 1.00 35.44 105 SER A O 1
ATOM 765 N N . SER A 1 106 ? -3.154 -7.069 67.717 1.00 37.16 106 SER A N 1
ATOM 766 C CA . SER A 1 106 ? -3.574 -5.668 67.482 1.00 37.16 106 SER A CA 1
ATOM 767 C C . SER A 1 106 ? -4.888 -5.155 68.096 1.00 37.16 106 SER A C 1
ATOM 769 O O . SER A 1 106 ? -5.992 -5.509 67.701 1.00 37.16 106 SER A O 1
ATOM 771 N N . SER A 1 107 ? -4.716 -4.243 69.052 1.00 42.22 107 SER A N 1
ATOM 772 C CA . SER A 1 107 ? -5.722 -3.440 69.739 1.00 42.22 107 SER A CA 1
ATOM 773 C C . SER A 1 107 ? -6.267 -2.305 68.869 1.00 42.22 107 SER A C 1
ATOM 775 O O . SER A 1 107 ? -5.547 -1.348 68.611 1.00 42.22 107 SER A O 1
ATOM 777 N N . GLU A 1 108 ? -7.553 -2.345 68.549 1.00 34.69 108 GLU A N 1
ATOM 778 C CA . GLU A 1 108 ? -8.389 -1.154 68.370 1.00 34.69 108 GLU A CA 1
ATOM 779 C C . GLU A 1 108 ? -9.689 -1.482 69.120 1.00 34.69 108 GLU A C 1
ATOM 781 O O . GLU A 1 108 ? -10.288 -2.539 68.914 1.00 34.69 108 GLU A O 1
ATOM 786 N N . GLY A 1 109 ? -10.015 -0.668 70.125 1.00 53.75 109 GLY A N 1
ATOM 787 C CA . GLY A 1 109 ? -10.956 -1.010 71.189 1.00 53.75 109 GLY A CA 1
ATOM 788 C C . GLY A 1 109 ? -12.352 -1.365 70.681 1.00 53.75 109 GLY A C 1
ATOM 789 O O . GLY A 1 109 ? -12.957 -0.627 69.909 1.00 53.75 109 GLY A O 1
ATOM 790 N N . ALA A 1 110 ? -12.881 -2.485 71.175 1.00 48.31 110 ALA A N 1
ATOM 791 C CA . ALA A 1 110 ? -14.296 -2.806 71.092 1.00 48.31 110 ALA A CA 1
ATOM 792 C C . ALA A 1 110 ? -15.083 -1.739 71.871 1.00 48.31 110 ALA A C 1
ATOM 794 O O . ALA A 1 110 ? -15.140 -1.784 73.099 1.00 48.31 110 ALA A O 1
ATOM 795 N N . LEU A 1 111 ? -15.621 -0.750 71.155 1.00 51.66 111 LEU A N 1
ATOM 796 C CA . LEU A 1 111 ? -16.423 0.323 71.733 1.00 51.66 111 LEU A CA 1
ATOM 797 C C . LEU A 1 111 ? -17.713 -0.280 72.277 1.00 51.66 111 LEU A C 1
ATOM 799 O O . LEU A 1 111 ? -18.553 -0.780 71.526 1.00 51.66 111 LEU A O 1
ATOM 803 N N . THR A 1 112 ? -17.850 -0.261 73.596 1.00 60.16 112 THR A N 1
ATOM 804 C CA . THR A 1 112 ? -19.095 -0.662 74.238 1.00 60.16 112 THR A CA 1
ATOM 805 C C . THR A 1 112 ? -20.121 0.451 74.043 1.00 60.16 112 THR A C 1
ATOM 807 O O . THR A 1 112 ? -19.779 1.627 73.956 1.00 60.16 112 THR A O 1
ATOM 810 N N . GLU A 1 113 ? -21.401 0.099 73.955 1.00 58.16 113 GLU A N 1
ATOM 811 C CA . GLU A 1 113 ? -22.514 1.009 73.620 1.00 58.16 113 GLU A CA 1
ATOM 812 C C . GLU A 1 113 ? -22.615 2.260 74.529 1.00 58.16 113 GLU A C 1
ATOM 814 O O . GLU A 1 113 ? -23.222 3.271 74.162 1.00 58.16 113 GLU A O 1
ATOM 819 N N . GLY A 1 114 ? -21.988 2.218 75.711 1.00 63.28 114 GLY A N 1
ATOM 820 C CA . GLY A 1 114 ? -21.850 3.358 76.618 1.00 63.28 114 GLY A CA 1
ATOM 821 C C . GLY A 1 114 ? -20.897 4.451 76.118 1.00 63.28 114 GLY A C 1
ATOM 822 O O . GLY A 1 114 ? -21.157 5.629 76.368 1.00 63.28 114 GLY A O 1
ATOM 823 N N . ASP A 1 115 ? -19.855 4.092 75.363 1.00 70.62 115 ASP A N 1
ATOM 824 C CA . ASP A 1 115 ? -18.785 5.005 74.934 1.00 70.62 115 ASP A CA 1
ATOM 825 C C . ASP A 1 115 ? -19.261 5.956 73.823 1.00 70.62 115 ASP A C 1
ATOM 827 O O . ASP A 1 115 ? -19.030 7.166 73.875 1.00 70.62 115 ASP A O 1
ATOM 831 N N . ALA A 1 116 ? -20.025 5.440 72.854 1.00 79.50 116 ALA A N 1
ATOM 832 C CA . ALA A 1 116 ? -20.577 6.246 71.761 1.00 79.50 116 ALA A CA 1
ATOM 833 C C . ALA A 1 116 ? -21.622 7.263 72.255 1.00 79.50 116 ALA A C 1
ATOM 835 O O . ALA A 1 116 ? -21.653 8.415 71.814 1.00 79.50 116 ALA A O 1
ATOM 836 N N . ASN A 1 117 ? -22.462 6.858 73.212 1.00 81.12 117 ASN A N 1
ATOM 837 C CA . ASN A 1 117 ? -23.489 7.727 73.786 1.00 81.12 117 ASN A CA 1
ATOM 838 C C . ASN A 1 117 ? -22.906 8.805 74.710 1.00 81.12 117 ASN A C 1
ATOM 840 O O . ASN A 1 117 ? -23.488 9.886 74.827 1.00 81.12 117 ASN A O 1
ATOM 844 N N . ALA A 1 118 ? -21.775 8.534 75.367 1.00 84.44 118 ALA A N 1
ATOM 845 C CA . ALA A 1 118 ? -21.046 9.540 76.133 1.00 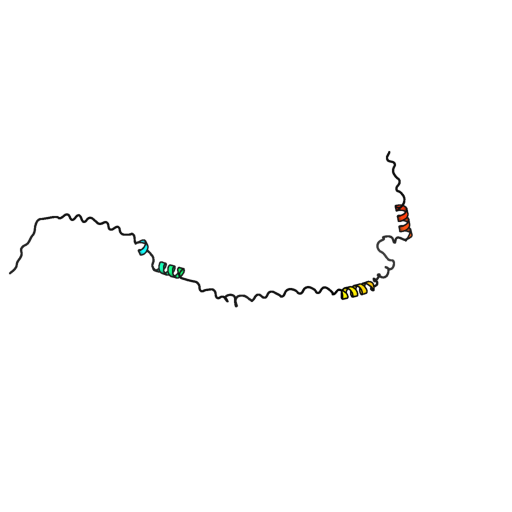84.44 118 ALA A CA 1
ATOM 846 C C . ALA A 1 118 ? -20.419 10.594 75.205 1.00 84.44 118 ALA A C 1
ATOM 848 O O . ALA A 1 118 ? -20.602 11.790 75.430 1.00 84.44 118 ALA A O 1
ATOM 849 N N . PHE A 1 119 ? -19.792 10.155 74.110 1.00 82.56 119 PHE A N 1
ATOM 850 C CA . PHE A 1 119 ? -19.175 11.041 73.121 1.00 82.56 119 PHE A CA 1
ATOM 851 C C . PHE A 1 119 ? -20.187 11.978 72.442 1.00 82.56 119 PHE A C 1
ATOM 853 O O . PHE A 1 119 ? -19.953 13.180 72.323 1.00 82.56 119 PHE A O 1
ATOM 860 N N . LEU A 1 120 ? -21.359 11.460 72.056 1.00 86.38 120 LEU A N 1
ATOM 861 C CA . LEU A 1 120 ? -22.423 12.274 71.454 1.00 86.38 120 LEU A CA 1
ATOM 862 C C . LEU A 1 120 ? -22.956 13.355 72.407 1.00 86.38 120 LEU A C 1
ATOM 864 O O . LEU A 1 120 ? -23.305 14.447 71.963 1.00 86.38 120 LEU A O 1
ATOM 868 N N . LYS A 1 121 ? -23.009 13.074 73.716 1.00 85.25 121 LYS A N 1
ATOM 869 C CA . LYS A 1 121 ? -23.433 14.058 74.725 1.00 85.25 121 LYS A CA 1
ATOM 870 C C . LYS A 1 121 ? -22.404 15.166 74.917 1.00 85.25 121 LYS A C 1
ATOM 872 O O . LYS A 1 121 ? -22.796 16.314 75.096 1.00 85.25 121 LYS A O 1
ATOM 877 N N . GLU A 1 122 ? -21.118 14.836 74.864 1.00 81.62 122 GLU A N 1
ATOM 878 C CA . GLU A 1 122 ? -20.036 15.817 74.960 1.00 81.62 122 GLU A CA 1
ATOM 879 C C . GLU A 1 122 ? -19.971 16.708 73.713 1.00 81.62 122 GLU A C 1
ATOM 881 O O . GLU A 1 122 ? -19.910 17.928 73.836 1.00 81.62 122 GLU A O 1
ATOM 886 N N . ALA A 1 123 ? -20.112 16.129 72.516 1.00 82.31 123 ALA A N 1
ATOM 887 C CA . ALA A 1 123 ? -20.173 16.888 71.265 1.00 82.31 123 ALA A CA 1
ATOM 888 C C . ALA A 1 123 ? -21.397 17.822 71.176 1.00 82.31 123 ALA A C 1
ATOM 890 O O . ALA A 1 123 ? -21.357 18.835 70.478 1.00 82.31 123 ALA A O 1
ATOM 891 N N . ALA A 1 124 ? -22.488 17.491 71.874 1.00 84.62 124 ALA A N 1
ATOM 892 C CA . ALA A 1 124 ? -23.687 18.324 71.947 1.00 84.62 124 ALA A CA 1
ATOM 893 C C . ALA A 1 124 ? -23.591 19.457 72.989 1.00 84.62 124 ALA A C 1
ATOM 895 O O . ALA A 1 124 ? -24.471 20.321 73.027 1.00 84.62 124 ALA A O 1
ATOM 896 N N . ALA A 1 125 ? -22.562 19.472 73.842 1.00 84.75 125 ALA A N 1
ATOM 897 C CA . ALA A 1 125 ? -22.381 20.536 74.821 1.00 84.75 125 ALA A CA 1
ATOM 898 C C . ALA A 1 125 ? -21.941 21.848 74.130 1.00 84.75 125 ALA A C 1
ATOM 900 O O . ALA A 1 125 ? -21.118 21.823 73.212 1.00 84.75 125 ALA A O 1
ATOM 901 N N . PRO A 1 126 ? -22.469 23.019 74.540 1.00 81.69 126 PRO A N 1
ATOM 902 C CA . PRO A 1 126 ? -22.108 24.289 73.921 1.00 81.69 126 PRO A CA 1
ATOM 903 C C . PRO A 1 126 ? -20.651 24.654 74.228 1.00 81.69 126 PRO A C 1
ATOM 905 O O . PRO A 1 126 ? -20.248 24.715 75.390 1.00 81.69 126 PRO A O 1
ATOM 908 N N . VAL A 1 127 ? -19.879 24.953 73.181 1.00 76.81 127 VAL A N 1
ATOM 909 C CA . VAL A 1 127 ? -18.506 25.461 73.312 1.00 76.81 127 VAL A CA 1
ATOM 910 C C . VAL A 1 127 ? -18.545 26.805 74.055 1.00 76.81 127 VAL A C 1
ATOM 912 O O . VAL A 1 127 ? -19.343 27.677 73.682 1.00 76.81 127 VAL A O 1
ATOM 915 N N . PRO A 1 128 ? -17.728 27.007 75.106 1.00 77.19 128 PRO A N 1
ATOM 916 C CA . PRO A 1 128 ? -17.673 28.285 75.801 1.00 77.19 128 PRO A CA 1
ATOM 917 C C . PRO A 1 128 ? -17.213 29.377 74.829 1.00 77.19 128 PRO A C 1
ATOM 919 O O . PRO A 1 128 ? -16.230 29.218 74.110 1.00 77.19 128 PRO A O 1
ATOM 922 N N . LYS A 1 129 ? -17.951 30.489 74.776 1.00 74.81 129 LYS A N 1
ATOM 923 C CA . LYS A 1 129 ? -17.545 31.662 73.998 1.00 74.81 129 LYS A CA 1
ATOM 924 C C . LYS A 1 129 ? -16.472 32.398 74.790 1.00 74.81 129 LYS A C 1
ATOM 926 O O . LYS A 1 129 ? -16.784 32.970 75.834 1.00 74.81 129 LYS A O 1
ATOM 931 N N . ASP A 1 130 ? -15.244 32.403 74.289 1.00 69.88 130 ASP A N 1
ATOM 932 C CA . ASP A 1 130 ? -14.222 33.318 74.784 1.00 69.88 130 ASP A CA 1
ATOM 933 C C . ASP A 1 130 ? -14.690 34.748 74.494 1.00 69.88 130 ASP A C 1
ATOM 935 O O . ASP A 1 130 ? -14.861 35.156 73.342 1.00 69.88 130 ASP A O 1
ATOM 939 N N . ASN A 1 131 ? -14.967 35.511 75.551 1.00 62.22 131 ASN A N 1
ATOM 940 C CA . ASN A 1 131 ? -15.264 36.931 75.426 1.00 62.22 131 ASN A CA 1
ATOM 941 C C . ASN A 1 131 ? -13.960 37.646 75.057 1.00 62.22 131 ASN A C 1
ATOM 943 O O . ASN A 1 131 ? -13.206 38.055 75.935 1.00 62.22 131 ASN A O 1
ATOM 947 N N . HIS A 1 132 ? -13.677 37.774 73.762 1.00 58.34 132 HIS A N 1
ATOM 948 C CA . HIS A 1 132 ? -12.626 38.664 73.284 1.00 58.34 132 HIS A CA 1
ATOM 949 C C . HIS A 1 132 ? -13.102 40.119 73.403 1.00 58.34 132 HIS A C 1
ATOM 951 O O . HIS A 1 132 ? -13.716 40.675 72.488 1.00 58.34 132 HIS A O 1
ATOM 957 N N . HIS A 1 133 ? -12.817 40.703 74.565 1.00 47.28 133 HIS A N 1
ATOM 958 C CA . HIS A 1 133 ? -12.680 42.137 74.793 1.00 47.28 133 HIS A CA 1
ATOM 959 C C . HIS A 1 133 ? -11.247 42.421 75.236 1.00 47.28 133 HIS A C 1
ATOM 961 O O . HIS A 1 133 ? -10.728 41.629 76.055 1.00 47.28 133 HIS A O 1
#

Foldseek 3Di:
DDDDDDDDDDDDPPPPPPVPPPPPPPPCVVVVVDDPVVVVVVVCVVPDDDPPDDPCVVPPVDDDDDDPDDDDDPDDDDPVVVVVVVVVVVPDDDDDDDDPDPDDDDDDDPDDPVNVVVVVVVVPDDDDDDPPD

Sequence (133 aa):
MVAALTCALRGAVRSSVSASVVSRSLSTSAVANKDFVQELYLRELKSYKAPAKAADAHVGQVRDFHAPSAPKAPVAPASAELSSQLDAYAKEEPEFAPAPSKAASSSEGALTEGDANAFLKEAAAPVPKDNHH

pLDDT: mean 71.26, std 17.38, range [32.94, 95.12]

Radius of gyration: 63.2 Å; chains: 1; bounding box: 85×61×177 Å